Protein AF-A0A1Y3B971-F1 (afdb_monomer)

Solvent-accessible surface area (backbone atoms only — not comparable to full-atom values): 8466 Å² total; per-residue (Å²): 108,67,72,61,59,58,50,60,76,48,73,91,40,61,67,60,42,49,54,51,52,52,50,52,50,53,41,28,75,76,64,46,42,64,72,35,64,78,39,43,79,72,40,46,65,61,49,47,52,50,48,54,48,48,64,64,67,55,81,48,64,95,43,44,70,60,48,53,50,53,49,49,60,56,32,68,68,41,51,64,55,36,63,72,46,48,47,57,55,54,51,69,66,44,80,89,52,54,74,67,56,42,49,51,54,52,49,53,60,51,50,54,54,53,59,52,70,74,52,84,95,53,74,92,67,81,63,56,70,61,50,46,53,52,51,48,56,67,55,52,77,67,80,122

Structure (mmCIF, N/CA/C/O backbone):
data_AF-A0A1Y3B971-F1
#
_entry.id   AF-A0A1Y3B971-F1
#
loop_
_atom_site.group_PDB
_atom_site.id
_atom_site.type_symbol
_atom_site.label_atom_id
_atom_site.label_alt_id
_atom_site.label_comp_id
_atom_site.label_asym_id
_atom_site.label_entity_id
_atom_site.label_seq_id
_atom_site.pdbx_PDB_ins_code
_atom_site.Cartn_x
_atom_site.Cartn_y
_atom_site.Cartn_z
_atom_site.occupancy
_atom_site.B_iso_or_equiv
_atom_site.auth_seq_id
_atom_site.auth_comp_id
_atom_site.auth_asym_id
_atom_site.auth_atom_id
_atom_site.pdbx_PDB_model_num
ATOM 1 N N . MET A 1 1 ? -16.267 7.445 3.344 1.00 63.91 1 MET A N 1
ATOM 2 C CA . MET A 1 1 ? -15.084 6.685 2.884 1.00 63.91 1 MET A CA 1
ATOM 3 C C . MET A 1 1 ? -14.984 6.686 1.371 1.00 63.91 1 MET A C 1
ATOM 5 O O . MET A 1 1 ? -13.922 7.034 0.889 1.00 63.91 1 MET A O 1
ATOM 9 N N . GLU A 1 2 ? -16.063 6.406 0.632 1.00 69.88 2 GLU A N 1
ATOM 10 C CA . GLU A 1 2 ? -16.053 6.453 -0.845 1.00 69.88 2 GLU A CA 1
ATOM 11 C C . GLU A 1 2 ? -15.613 7.810 -1.406 1.00 69.88 2 GLU A C 1
ATOM 13 O O . GLU A 1 2 ? -14.692 7.845 -2.202 1.00 69.88 2 GLU A O 1
ATOM 18 N N . ILE A 1 3 ? -16.146 8.927 -0.898 1.00 68.06 3 ILE A N 1
ATOM 19 C CA . ILE A 1 3 ? -15.754 10.282 -1.346 1.00 68.06 3 ILE A CA 1
ATOM 20 C C . ILE A 1 3 ? -14.249 10.553 -1.149 1.00 68.06 3 ILE A C 1
ATOM 22 O O . ILE A 1 3 ? -13.609 11.149 -2.008 1.00 68.06 3 ILE A O 1
ATOM 26 N N . ILE A 1 4 ? -13.671 10.075 -0.041 1.00 68.31 4 ILE A N 1
ATOM 27 C CA . ILE A 1 4 ? -12.227 10.193 0.223 1.00 68.31 4 ILE A CA 1
ATOM 28 C C . ILE A 1 4 ? -11.449 9.296 -0.751 1.00 68.31 4 ILE A C 1
ATOM 30 O O . ILE A 1 4 ? -10.477 9.742 -1.351 1.00 68.31 4 ILE A O 1
ATOM 34 N N . GLY A 1 5 ? -11.916 8.060 -0.958 1.00 65.44 5 GLY A N 1
ATOM 35 C CA . GLY A 1 5 ? -11.364 7.117 -1.933 1.00 65.44 5 GLY A CA 1
ATOM 36 C C . GLY A 1 5 ? -11.292 7.690 -3.349 1.00 65.44 5 GLY A C 1
ATOM 37 O O . GLY A 1 5 ? -10.240 7.634 -3.974 1.00 65.44 5 GLY A O 1
ATOM 38 N N . GLU A 1 6 ? -12.382 8.291 -3.823 1.00 67.44 6 GLU A N 1
ATOM 39 C CA . GLU A 1 6 ? -12.454 8.908 -5.152 1.00 67.44 6 GLU A CA 1
ATOM 40 C C . GLU A 1 6 ? -11.551 10.144 -5.265 1.00 67.44 6 GLU A C 1
ATOM 42 O O . GLU A 1 6 ? -10.913 10.349 -6.293 1.00 67.44 6 GLU A O 1
ATOM 47 N N . SER A 1 7 ? -11.410 10.937 -4.198 1.00 67.94 7 SER A N 1
ATOM 48 C CA . SER A 1 7 ? -10.523 12.111 -4.224 1.00 67.94 7 SER A CA 1
ATOM 49 C C . SER A 1 7 ? -9.032 11.767 -4.327 1.00 67.94 7 SER A C 1
ATOM 51 O O . SER A 1 7 ? -8.253 12.588 -4.802 1.00 67.94 7 SER A O 1
ATOM 53 N N . PHE A 1 8 ? -8.616 10.551 -3.954 1.00 61.16 8 PHE A N 1
ATOM 54 C CA . PHE A 1 8 ? -7.242 10.097 -4.192 1.00 61.16 8 PHE A CA 1
ATOM 55 C C . PHE A 1 8 ? -6.940 9.809 -5.671 1.00 61.16 8 PHE A C 1
ATOM 57 O O . PHE A 1 8 ? -5.772 9.739 -6.042 1.00 61.16 8 PHE A O 1
ATOM 64 N N . LEU A 1 9 ? -7.965 9.665 -6.518 1.00 63.38 9 LEU A N 1
ATOM 65 C CA . LEU A 1 9 ? -7.810 9.469 -7.964 1.00 63.38 9 LEU A CA 1
ATOM 66 C C . LEU A 1 9 ? -7.535 10.785 -8.715 1.00 63.38 9 LEU A C 1
ATOM 68 O O . LEU A 1 9 ? -7.353 10.758 -9.929 1.00 63.38 9 LEU A O 1
ATOM 72 N N . GLN A 1 10 ? -7.499 11.923 -8.012 1.00 65.69 10 GLN A N 1
ATOM 73 C CA . GLN A 1 10 ? -7.233 13.255 -8.564 1.00 65.69 10 GLN A CA 1
ATOM 74 C C . GLN A 1 10 ? -5.848 13.758 -8.105 1.00 65.69 10 GLN A C 1
ATOM 76 O O . GLN A 1 10 ? -5.752 14.553 -7.164 1.00 65.69 10 GLN A O 1
ATOM 81 N N . PRO A 1 11 ? -4.747 13.302 -8.737 1.00 57.19 11 PRO A N 1
ATOM 82 C CA . PRO A 1 11 ? -3.375 13.625 -8.321 1.00 57.19 11 PRO A CA 1
ATOM 83 C C . PRO A 1 11 ? -3.017 15.113 -8.466 1.00 57.19 11 PRO A C 1
ATOM 85 O O . PRO A 1 11 ? -2.039 15.581 -7.888 1.00 57.19 11 PRO A O 1
ATOM 88 N N . GLU A 1 12 ? -3.825 15.880 -9.194 1.00 63.22 12 GLU A N 1
ATOM 89 C CA . GLU A 1 12 ? -3.653 17.314 -9.443 1.00 63.22 12 GLU A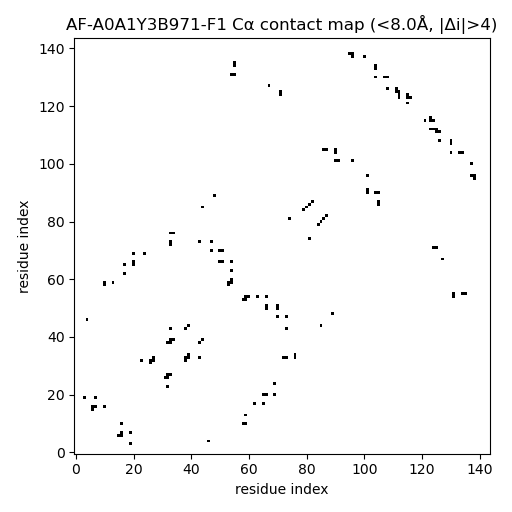 CA 1
ATOM 90 C C . GLU A 1 12 ? -3.825 18.214 -8.204 1.00 63.22 12 GLU A C 1
ATOM 92 O O . GLU A 1 12 ? -3.492 19.398 -8.256 1.00 63.22 12 GLU A O 1
ATOM 97 N N . ASN A 1 13 ? -4.246 17.662 -7.058 1.00 70.56 13 ASN A N 1
ATOM 98 C CA . ASN A 1 13 ? -4.249 18.373 -5.779 1.00 70.56 13 ASN A CA 1
ATOM 99 C C . ASN A 1 13 ? -3.496 17.599 -4.684 1.00 70.56 13 ASN A C 1
ATOM 101 O O . ASN A 1 13 ? -4.087 16.984 -3.793 1.00 70.56 13 ASN A O 1
ATOM 105 N N . ILE A 1 14 ? -2.163 17.684 -4.728 1.00 77.75 14 ILE A N 1
ATOM 106 C CA . ILE A 1 14 ? -1.251 17.095 -3.733 1.00 77.75 14 ILE A CA 1
ATOM 107 C C . ILE A 1 14 ? -1.625 17.441 -2.281 1.00 77.75 14 ILE A C 1
ATOM 109 O O . ILE A 1 14 ? -1.471 16.610 -1.385 1.00 77.75 14 ILE A O 1
ATOM 113 N N . HIS A 1 15 ? -2.149 18.647 -2.037 1.00 80.94 15 HIS A N 1
ATOM 114 C CA . HIS A 1 15 ? -2.563 19.080 -0.703 1.00 80.94 15 HIS A CA 1
ATOM 115 C C . HIS A 1 15 ? -3.788 18.309 -0.210 1.00 80.94 15 HIS A C 1
ATOM 117 O O . HIS A 1 15 ? -3.805 17.877 0.941 1.00 80.94 15 HIS A O 1
ATOM 123 N N . LEU A 1 16 ? -4.776 18.087 -1.081 1.00 82.06 16 LEU A N 1
ATOM 124 C CA . LEU A 1 16 ? -5.955 17.285 -0.761 1.00 82.06 16 LEU A CA 1
ATOM 125 C C . LEU A 1 16 ? -5.581 15.816 -0.529 1.00 82.06 16 LEU A C 1
ATOM 127 O O . LEU A 1 16 ? -6.031 15.217 0.446 1.00 82.06 16 LEU A O 1
ATOM 131 N N . PHE A 1 17 ? -4.707 15.257 -1.372 1.00 83.75 17 PHE A N 1
ATOM 132 C CA . PHE A 1 17 ? -4.197 13.898 -1.186 1.00 83.75 17 PHE A CA 1
ATOM 133 C C . PHE A 1 17 ? -3.523 13.749 0.185 1.00 83.75 17 PHE A C 1
ATOM 135 O O . PHE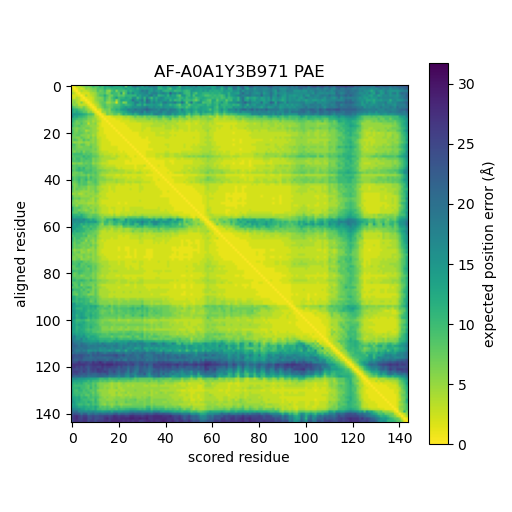 A 1 17 ? -3.882 12.859 0.955 1.00 83.75 17 PHE A O 1
ATOM 142 N N . ARG A 1 18 ? -2.592 14.653 0.527 1.00 86.50 18 ARG A N 1
ATOM 143 C CA . ARG A 1 18 ? -1.910 14.656 1.832 1.00 86.50 18 ARG A CA 1
ATOM 144 C C . ARG A 1 18 ? -2.904 14.773 2.985 1.00 86.50 18 ARG A C 1
ATOM 146 O O . ARG A 1 18 ? -2.851 13.965 3.904 1.00 86.50 18 ARG A O 1
ATOM 153 N N . GLN A 1 19 ? -3.847 15.710 2.907 1.00 88.12 19 GLN A N 1
ATOM 154 C CA . GLN A 1 19 ? -4.871 15.890 3.936 1.00 88.12 19 GLN A CA 1
ATOM 155 C C . GLN A 1 19 ? -5.690 14.611 4.167 1.00 88.12 19 GLN A C 1
ATOM 157 O O . GLN A 1 19 ? -6.019 14.280 5.307 1.00 88.12 19 GLN A O 1
ATOM 162 N N . ASN A 1 20 ? -6.007 13.875 3.102 1.00 90.12 20 ASN A N 1
ATOM 163 C CA . ASN A 1 20 ? -6.731 12.614 3.206 1.00 90.12 20 ASN A CA 1
ATOM 164 C C . ASN A 1 20 ? -5.883 11.492 3.822 1.00 90.12 20 ASN A C 1
ATOM 166 O O . ASN A 1 20 ? -6.410 10.724 4.628 1.00 90.12 20 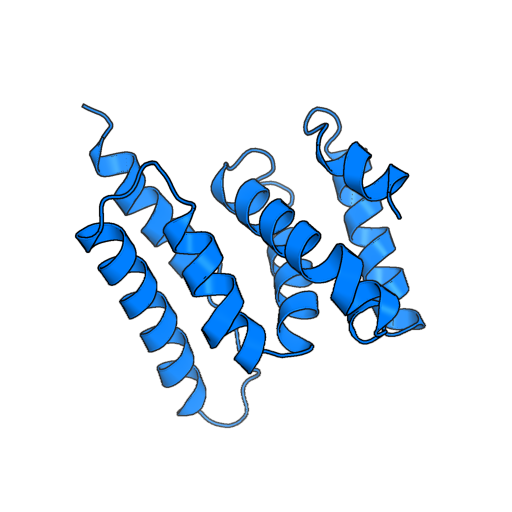ASN A O 1
ATOM 170 N N . VAL A 1 21 ? -4.590 11.401 3.481 1.00 91.12 21 VAL A N 1
ATOM 171 C CA . VAL A 1 21 ? -3.650 10.473 4.140 1.00 91.12 21 VAL A CA 1
ATOM 172 C C . VAL A 1 21 ? -3.573 10.783 5.635 1.00 91.12 21 VAL A C 1
ATOM 174 O O . VAL A 1 21 ? -3.794 9.894 6.455 1.00 91.12 21 VAL A O 1
ATOM 177 N N . ASP A 1 22 ? -3.370 12.052 5.996 1.00 91.31 22 ASP A N 1
ATOM 178 C CA . ASP A 1 22 ? -3.284 12.495 7.391 1.00 91.31 22 ASP A CA 1
ATOM 179 C C . ASP A 1 22 ? -4.577 12.189 8.164 1.00 91.31 22 ASP A C 1
ATOM 181 O O . ASP A 1 22 ? -4.546 11.763 9.321 1.00 91.31 22 ASP A O 1
ATOM 185 N N . ALA A 1 23 ? -5.738 12.359 7.523 1.00 92.69 23 ALA A N 1
ATOM 186 C CA . ALA A 1 23 ? -7.026 12.029 8.119 1.00 92.69 23 ALA A CA 1
ATOM 187 C C . ALA A 1 23 ? -7.186 10.520 8.369 1.00 92.69 23 ALA A C 1
ATOM 189 O O . ALA A 1 23 ? -7.659 10.135 9.442 1.00 92.69 23 ALA A O 1
ATOM 190 N N . LEU A 1 24 ? -6.792 9.669 7.414 1.00 93.56 24 LEU A N 1
ATOM 191 C CA . LEU A 1 24 ? -6.824 8.211 7.579 1.00 93.56 24 LEU A CA 1
ATOM 192 C C . LEU A 1 24 ? -5.909 7.760 8.719 1.00 93.56 24 LEU A C 1
ATOM 194 O O . LEU A 1 24 ? -6.338 6.984 9.575 1.00 93.56 24 LEU A O 1
ATOM 198 N N . GLU A 1 25 ? -4.701 8.313 8.784 1.00 94.75 25 GLU A N 1
ATOM 199 C CA . GLU A 1 25 ? -3.738 8.024 9.844 1.00 94.75 25 GLU A CA 1
ATOM 200 C C . GLU A 1 25 ? -4.248 8.461 11.218 1.00 94.75 25 GLU A C 1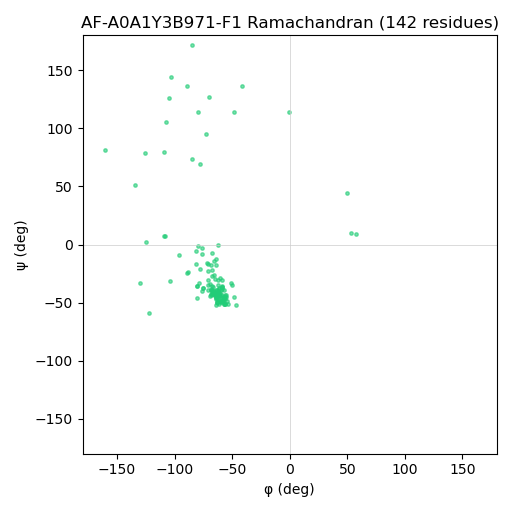
ATOM 202 O O . GLU A 1 25 ? -4.235 7.677 12.170 1.00 94.75 25 GLU A O 1
ATOM 207 N N . LEU A 1 26 ? -4.809 9.667 11.321 1.00 94.19 26 LEU A N 1
ATOM 208 C CA . LEU A 1 26 ? -5.418 10.153 12.557 1.00 94.19 26 LEU A CA 1
ATOM 209 C C . LEU A 1 26 ? -6.590 9.267 13.006 1.00 94.19 26 LEU A C 1
ATOM 211 O O . LEU A 1 26 ? -6.739 8.976 14.198 1.00 94.19 26 LEU A O 1
ATOM 215 N N . MET A 1 27 ? -7.438 8.831 12.068 1.00 93.81 27 MET A N 1
ATOM 216 C CA . MET A 1 27 ? -8.531 7.903 12.363 1.00 93.81 27 MET A CA 1
ATOM 217 C C . MET A 1 27 ? -7.998 6.545 12.814 1.00 93.81 27 MET A C 1
ATOM 219 O O . MET A 1 27 ? -8.537 5.968 13.759 1.00 93.81 27 MET A O 1
ATOM 223 N N . ASN A 1 28 ? -6.937 6.038 12.188 1.00 95.50 28 ASN A N 1
ATOM 224 C CA . ASN A 1 28 ? -6.325 4.784 12.594 1.00 95.50 28 ASN A CA 1
ATOM 225 C C . ASN A 1 28 ? -5.732 4.871 14.006 1.00 95.50 28 ASN A C 1
ATOM 227 O O . ASN A 1 28 ? -6.027 4.021 14.845 1.00 95.50 28 ASN A O 1
ATOM 231 N N . GLN A 1 29 ? -4.998 5.940 14.312 1.00 94.06 29 GLN A N 1
ATOM 232 C CA . GLN A 1 29 ? -4.432 6.178 15.641 1.00 94.06 29 GLN A CA 1
ATOM 233 C C . GLN A 1 29 ? -5.509 6.240 16.731 1.00 94.06 29 GLN A C 1
ATOM 235 O O . GLN A 1 29 ? -5.350 5.639 17.792 1.00 94.06 29 GLN A O 1
ATOM 240 N N . LYS A 1 30 ? -6.624 6.936 16.473 1.00 94.44 30 LYS A N 1
ATOM 241 C CA . LYS A 1 30 ? -7.695 7.124 17.467 1.00 94.44 30 LYS A CA 1
ATOM 242 C C . LYS A 1 30 ? -8.637 5.932 17.600 1.00 94.44 30 LYS A C 1
ATOM 244 O O . LYS A 1 30 ? -9.152 5.687 18.685 1.00 94.44 30 LYS A O 1
ATOM 249 N N . LEU A 1 31 ? -8.934 5.246 16.497 1.00 93.81 31 LEU A N 1
ATOM 250 C CA . LEU A 1 31 ? -10.063 4.311 16.409 1.00 93.81 31 LEU A CA 1
ATOM 251 C C . LEU A 1 31 ? -9.677 2.903 15.956 1.00 93.81 31 LEU A C 1
ATOM 253 O O . LEU A 1 31 ? -10.587 2.082 15.778 1.00 93.81 31 LEU A O 1
ATOM 257 N N . LYS A 1 32 ? -8.381 2.648 15.728 1.00 94.06 32 LYS A N 1
ATOM 258 C CA . LYS A 1 32 ? -7.864 1.421 15.106 1.00 94.06 32 LYS A CA 1
ATOM 259 C C . LYS A 1 32 ? -8.608 1.093 13.815 1.00 94.06 32 LYS A C 1
ATOM 261 O O . LYS A 1 32 ? -9.053 -0.029 13.598 1.00 94.06 32 LYS A O 1
ATOM 266 N N . LEU A 1 33 ? -8.821 2.124 12.989 1.00 95.50 33 LEU A N 1
ATOM 267 C CA . LEU A 1 33 ? -9.637 2.058 11.775 1.00 95.50 33 LEU A CA 1
ATOM 268 C C . LEU A 1 33 ? -9.272 0.849 10.908 1.00 95.50 33 LEU A C 1
ATOM 270 O O . LEU A 1 33 ? -10.178 0.145 10.466 1.00 95.50 33 LEU A O 1
ATOM 274 N N . TYR A 1 34 ? -7.978 0.597 10.704 1.00 95.56 34 TYR A N 1
ATOM 275 C CA . TYR A 1 34 ? -7.520 -0.461 9.807 1.00 95.56 34 TYR A CA 1
ATOM 276 C C . TYR A 1 34 ? -7.781 -1.870 10.355 1.00 95.56 34 TYR A C 1
ATOM 278 O O . TYR A 1 34 ? -7.921 -2.801 9.573 1.00 95.56 34 TYR A O 1
ATOM 286 N N . GLU A 1 35 ? -7.932 -2.033 11.673 1.00 94.12 35 GLU A N 1
ATOM 287 C CA . GLU A 1 35 ? -8.260 -3.315 12.315 1.00 94.12 35 GLU A CA 1
ATOM 288 C C . GLU A 1 35 ? -9.768 -3.628 12.258 1.00 94.12 35 GLU A C 1
ATOM 290 O O . GLU A 1 35 ? -10.183 -4.775 12.438 1.00 94.12 35 GLU A O 1
ATOM 295 N N . ARG A 1 36 ? -10.621 -2.629 11.985 1.00 94.62 36 ARG A N 1
ATOM 296 C CA . ARG A 1 36 ? -12.079 -2.813 11.963 1.00 94.62 36 ARG A CA 1
ATOM 297 C C . ARG A 1 36 ? -12.506 -3.664 10.768 1.00 94.62 36 ARG A C 1
ATOM 299 O O . ARG A 1 36 ? -12.254 -3.292 9.625 1.00 94.62 36 ARG A O 1
ATOM 306 N N . LEU A 1 37 ? -13.268 -4.728 11.032 1.00 91.50 37 LEU A N 1
ATOM 307 C CA . LEU A 1 37 ? -13.758 -5.688 10.030 1.00 91.50 37 LEU A CA 1
ATOM 308 C C . LEU A 1 37 ? -14.360 -5.008 8.784 1.00 91.50 37 LEU A C 1
ATOM 310 O O . LEU A 1 37 ? -13.903 -5.233 7.670 1.00 91.50 37 LEU A O 1
ATOM 314 N N . ASN A 1 38 ? -15.304 -4.080 8.985 1.00 89.75 38 ASN A N 1
ATOM 315 C CA . ASN A 1 38 ? -15.966 -3.358 7.891 1.00 89.75 38 ASN A CA 1
ATOM 316 C C . ASN A 1 38 ? -14.995 -2.572 6.998 1.00 89.75 38 ASN A C 1
ATOM 318 O O . ASN A 1 38 ? -15.288 -2.360 5.823 1.00 89.75 38 ASN A O 1
ATOM 322 N N . PHE A 1 39 ? -13.883 -2.084 7.558 1.00 92.19 39 PHE A N 1
ATOM 323 C CA . PHE A 1 39 ? -12.855 -1.397 6.786 1.00 92.19 39 PHE A CA 1
ATOM 324 C C . PHE A 1 39 ? -11.948 -2.399 6.068 1.00 92.19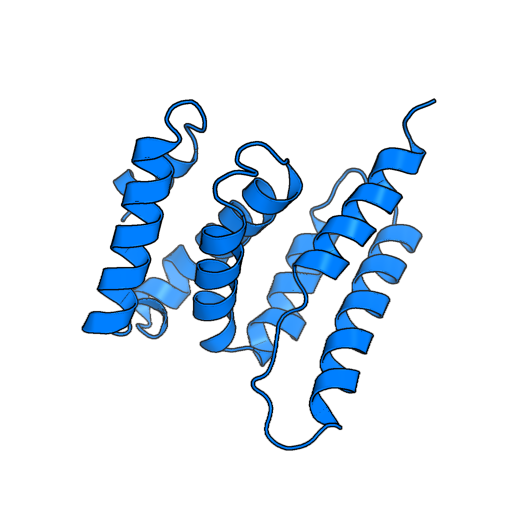 39 PHE A C 1
ATOM 326 O O . PHE A 1 39 ? -11.721 -2.249 4.867 1.00 92.19 39 PHE A O 1
ATOM 333 N N . ARG A 1 40 ? -11.493 -3.440 6.780 1.00 92.06 40 ARG A N 1
ATOM 334 C CA . ARG A 1 40 ? -10.652 -4.511 6.226 1.00 92.06 40 ARG A CA 1
ATOM 335 C C . ARG A 1 40 ? -11.276 -5.144 4.989 1.00 92.06 40 ARG A C 1
ATOM 337 O O . ARG A 1 40 ? -10.632 -5.200 3.950 1.00 92.06 40 ARG A O 1
ATOM 344 N N . GLU A 1 41 ? -12.534 -5.557 5.087 1.00 90.00 41 GLU A N 1
ATOM 345 C CA . GLU A 1 41 ? -13.212 -6.306 4.025 1.00 90.00 41 GLU A CA 1
ATOM 346 C C . GLU A 1 41 ? -13.539 -5.460 2.792 1.00 90.00 41 GLU A C 1
ATOM 348 O O . GLU A 1 41 ? -13.593 -5.980 1.682 1.00 90.00 41 GLU A O 1
ATOM 353 N N . LYS A 1 42 ? -13.784 -4.156 2.971 1.00 89.12 42 LYS A N 1
ATOM 354 C CA . LYS 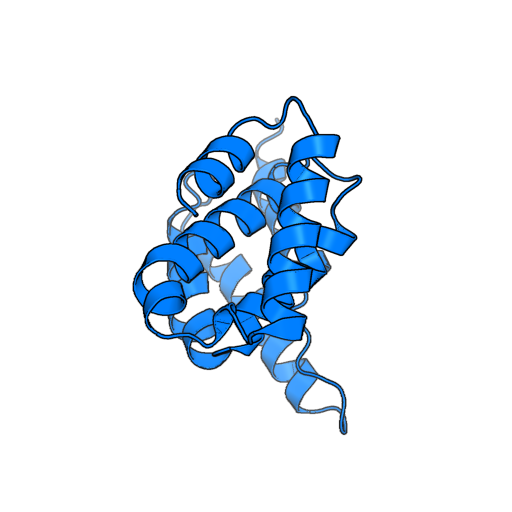A 1 42 ? -14.299 -3.297 1.892 1.00 89.12 42 LYS A CA 1
ATOM 355 C C . LYS A 1 42 ? -13.253 -2.389 1.267 1.00 89.12 42 LYS A C 1
ATOM 357 O O . LYS A 1 42 ? -13.391 -2.019 0.105 1.00 89.12 42 LYS A O 1
ATOM 362 N N . PHE A 1 43 ? -12.263 -1.960 2.044 1.00 91.19 43 PHE A N 1
ATOM 363 C CA . PHE A 1 43 ? -11.450 -0.803 1.681 1.00 91.19 43 PHE A CA 1
ATOM 364 C C . PHE A 1 43 ? -9.948 -1.047 1.765 1.00 91.19 43 PHE A C 1
ATOM 366 O O . PHE A 1 43 ? -9.222 -0.474 0.958 1.00 91.19 43 PHE A O 1
ATOM 373 N N . LEU A 1 44 ? -9.474 -1.878 2.698 1.00 93.38 44 LEU A N 1
ATOM 374 C CA . LEU A 1 44 ? -8.041 -2.007 2.979 1.00 93.38 44 LEU A CA 1
ATOM 375 C C . LEU A 1 44 ? -7.233 -2.424 1.743 1.00 93.38 44 LEU A C 1
ATOM 377 O O . LEU A 1 44 ? -6.259 -1.760 1.406 1.00 93.38 44 LEU A O 1
ATOM 381 N N . GLU A 1 45 ? -7.679 -3.446 1.011 1.00 92.12 45 GLU A N 1
ATOM 382 C CA . GLU A 1 45 ? -6.987 -3.892 -0.206 1.00 92.12 45 GLU A CA 1
ATOM 383 C C . GLU A 1 45 ? -6.984 -2.816 -1.307 1.00 92.12 45 GLU A C 1
ATOM 385 O O . GLU A 1 45 ? -5.957 -2.578 -1.943 1.00 92.12 45 GLU A O 1
ATOM 390 N N . ARG A 1 46 ? -8.112 -2.115 -1.505 1.00 91.50 46 ARG A N 1
ATOM 391 C CA . ARG A 1 46 ? -8.235 -1.042 -2.508 1.00 91.50 46 ARG A CA 1
ATOM 392 C C . ARG A 1 46 ? -7.306 0.130 -2.185 1.00 91.50 46 ARG A C 1
ATOM 394 O O . ARG A 1 46 ? -6.670 0.662 -3.090 1.00 91.50 46 ARG A O 1
ATOM 401 N N . PHE A 1 47 ? -7.216 0.517 -0.912 1.00 93.69 47 PHE A N 1
ATOM 402 C CA . PHE A 1 47 ? -6.308 1.573 -0.466 1.00 93.69 47 PHE A CA 1
ATOM 403 C C . PHE A 1 47 ? -4.843 1.158 -0.579 1.00 93.69 47 PHE A C 1
ATOM 405 O O . PHE A 1 47 ? -4.045 1.934 -1.094 1.00 93.69 47 PHE A O 1
ATOM 412 N N . LEU A 1 48 ? -4.493 -0.068 -0.179 1.00 94.38 48 LEU A N 1
ATOM 413 C CA . LEU A 1 48 ? -3.140 -0.593 -0.365 1.00 94.38 48 LEU A CA 1
ATOM 414 C C . LEU A 1 48 ? -2.724 -0.572 -1.839 1.00 94.38 48 LEU A C 1
ATOM 416 O O . LEU A 1 48 ? -1.627 -0.120 -2.153 1.00 94.38 48 LEU A O 1
ATOM 420 N N . TYR A 1 49 ? -3.603 -1.008 -2.746 1.00 93.31 49 TYR A N 1
ATOM 421 C CA . TYR A 1 49 ? -3.325 -0.978 -4.182 1.00 93.31 49 TYR A CA 1
ATOM 422 C C . TYR A 1 49 ? -3.079 0.449 -4.683 1.00 93.31 49 TYR A C 1
ATOM 424 O O . TYR A 1 49 ? -2.075 0.707 -5.344 1.00 93.31 49 TYR A O 1
ATOM 432 N N . LEU A 1 50 ? -3.975 1.374 -4.329 1.00 91.38 50 LEU A N 1
ATOM 433 C CA . LEU A 1 50 ? -3.875 2.788 -4.679 1.00 91.38 50 LEU A CA 1
ATOM 434 C C . LEU A 1 50 ? -2.554 3.396 -4.190 1.00 91.38 50 LEU A C 1
ATOM 436 O O . LEU A 1 50 ? -1.830 3.976 -4.989 1.00 91.38 50 LEU A O 1
ATOM 440 N N . PHE A 1 51 ? -2.206 3.230 -2.912 1.00 92.19 51 PHE A N 1
ATOM 441 C CA . PHE A 1 51 ? -0.987 3.821 -2.355 1.00 92.19 51 PHE A CA 1
ATOM 442 C C . PHE A 1 51 ? 0.285 3.196 -2.922 1.00 92.19 51 PHE A C 1
ATOM 444 O O . PHE A 1 51 ? 1.233 3.923 -3.204 1.00 92.19 51 PHE A O 1
ATOM 451 N N . MET A 1 52 ? 0.301 1.879 -3.146 1.00 91.69 52 MET A N 1
ATOM 452 C CA . MET A 1 52 ? 1.416 1.217 -3.825 1.00 91.69 52 MET A CA 1
ATOM 453 C C . MET A 1 52 ? 1.575 1.721 -5.262 1.00 91.69 52 MET A C 1
ATOM 455 O O . MET A 1 52 ? 2.691 1.959 -5.710 1.00 91.69 52 MET A O 1
ATOM 459 N N . GLN A 1 53 ? 0.475 1.921 -5.990 1.00 88.44 53 GLN A N 1
ATOM 460 C CA . GLN A 1 53 ? 0.521 2.506 -7.326 1.00 88.44 53 GLN A CA 1
ATOM 461 C C . GLN A 1 53 ? 1.048 3.949 -7.293 1.00 88.44 53 GLN A C 1
ATOM 463 O O . GLN A 1 53 ? 2.007 4.254 -7.993 1.00 88.44 53 GLN A O 1
ATOM 468 N N . THR A 1 54 ? 0.496 4.812 -6.434 1.00 86.88 54 THR A N 1
ATOM 469 C CA . THR A 1 54 ? 0.948 6.207 -6.289 1.00 86.88 54 THR A CA 1
ATOM 470 C C . THR A 1 54 ? 2.422 6.306 -5.897 1.00 86.88 54 THR A C 1
ATOM 472 O O . THR A 1 54 ? 3.119 7.201 -6.368 1.00 86.88 54 THR A O 1
ATOM 475 N N . LEU A 1 55 ? 2.905 5.385 -5.056 1.00 87.19 55 LEU A N 1
ATOM 476 C CA . LEU A 1 55 ? 4.310 5.303 -4.668 1.00 87.19 55 LEU A CA 1
ATOM 477 C C . LEU A 1 55 ? 5.224 4.999 -5.866 1.00 87.19 55 LEU A C 1
ATOM 479 O O . LEU A 1 55 ? 6.317 5.547 -5.948 1.00 87.19 55 LEU A O 1
ATOM 483 N N . ASN A 1 56 ? 4.785 4.131 -6.778 1.00 83.56 56 ASN A N 1
ATOM 484 C CA . ASN A 1 56 ? 5.600 3.654 -7.899 1.00 83.56 56 ASN A CA 1
ATOM 485 C C . ASN A 1 56 ? 5.487 4.522 -9.157 1.00 83.56 56 ASN A C 1
ATOM 487 O O . ASN A 1 56 ? 6.416 4.557 -9.957 1.00 83.56 56 ASN A O 1
ATOM 491 N N . ASP A 1 57 ? 4.383 5.247 -9.329 1.00 79.44 57 ASP A N 1
ATOM 492 C CA . ASP A 1 57 ? 4.194 6.159 -10.462 1.00 79.44 57 ASP A CA 1
ATOM 493 C C . ASP A 1 57 ? 4.989 7.474 -10.299 1.00 79.44 57 ASP A C 1
ATOM 495 O O . ASP A 1 57 ? 4.945 8.325 -11.188 1.00 79.44 57 ASP A O 1
ATOM 499 N N . HIS A 1 58 ? 5.695 7.672 -9.172 1.00 71.50 58 HIS A N 1
ATOM 500 C CA . HIS A 1 58 ? 6.452 8.890 -8.818 1.00 71.50 58 HIS A CA 1
ATOM 501 C C . HIS A 1 58 ? 5.648 10.195 -8.884 1.00 71.50 58 HIS A C 1
ATOM 503 O O . HIS A 1 58 ? 6.186 11.295 -8.757 1.00 71.50 58 HIS A O 1
ATOM 509 N N . SER A 1 59 ? 4.326 10.098 -9.040 1.00 67.00 59 SER A N 1
ATOM 510 C CA . SER A 1 59 ? 3.448 11.248 -9.236 1.00 67.00 59 SER A CA 1
ATOM 511 C C . SER A 1 59 ? 3.498 12.213 -8.055 1.00 67.00 59 SER A C 1
ATOM 513 O O . SER A 1 59 ? 3.275 13.406 -8.226 1.00 67.00 59 SER A O 1
ATOM 515 N N . LEU A 1 60 ? 3.787 11.692 -6.856 1.00 71.88 60 LEU A N 1
ATOM 516 C CA . LEU A 1 60 ? 3.780 12.426 -5.595 1.00 71.88 60 LEU A CA 1
ATOM 517 C C . LEU A 1 60 ? 5.037 12.113 -4.764 1.00 71.88 60 LEU A C 1
ATOM 519 O O . LEU A 1 60 ? 4.920 11.792 -3.583 1.00 71.88 60 LEU A O 1
ATOM 523 N N . ASP A 1 61 ? 6.237 12.225 -5.344 1.00 78.19 61 ASP A N 1
ATOM 524 C CA . ASP A 1 61 ? 7.510 11.988 -4.628 1.00 78.19 61 ASP A CA 1
ATOM 525 C C . ASP A 1 61 ? 7.617 12.779 -3.305 1.00 78.19 61 ASP A C 1
ATOM 527 O O . ASP A 1 61 ? 8.120 12.282 -2.300 1.00 78.19 61 ASP A O 1
ATOM 531 N N . LEU A 1 62 ? 7.041 13.985 -3.245 1.00 82.19 62 LEU A N 1
ATOM 532 C CA . LEU A 1 62 ? 6.970 14.809 -2.026 1.00 82.19 62 LEU A CA 1
ATOM 533 C C . LEU A 1 62 ? 6.133 14.192 -0.883 1.00 82.19 62 LEU A C 1
ATOM 535 O O . LEU A 1 62 ? 6.131 14.713 0.236 1.00 82.19 62 LEU A O 1
ATOM 539 N N . LEU A 1 63 ? 5.365 13.135 -1.156 1.00 83.81 63 LEU A N 1
ATOM 540 C CA . LEU A 1 63 ? 4.541 12.406 -0.187 1.00 83.81 63 LEU A CA 1
ATOM 541 C C . LEU A 1 63 ? 5.088 11.011 0.131 1.00 83.81 63 LEU A C 1
ATOM 543 O O . LEU A 1 63 ? 4.420 10.253 0.832 1.00 83.81 63 LEU A O 1
ATOM 547 N N . GLN A 1 64 ? 6.281 10.663 -0.353 1.00 85.31 64 GLN A N 1
ATOM 548 C CA . GLN A 1 64 ? 6.829 9.313 -0.241 1.00 85.31 64 GLN A CA 1
ATOM 549 C C . GLN A 1 64 ? 6.887 8.801 1.209 1.00 85.31 64 GLN A C 1
ATOM 551 O O . GLN A 1 64 ? 6.432 7.695 1.484 1.00 85.31 64 GLN A O 1
ATOM 556 N N . GLU A 1 65 ? 7.353 9.615 2.160 1.00 86.31 65 GLU A N 1
ATOM 557 C CA . GLU A 1 65 ? 7.397 9.228 3.581 1.00 86.31 65 GLU A CA 1
ATOM 558 C C . GLU A 1 65 ? 6.001 8.948 4.162 1.00 86.31 65 GLU A C 1
ATOM 560 O O . GLU A 1 65 ? 5.796 7.986 4.911 1.00 86.31 65 GLU A O 1
ATOM 565 N N . SER A 1 66 ? 5.013 9.767 3.787 1.00 88.94 66 SER A N 1
ATOM 566 C CA . SER A 1 66 ? 3.619 9.579 4.194 1.00 88.94 66 SER A CA 1
ATOM 567 C C . SER A 1 66 ? 3.039 8.299 3.591 1.00 88.94 66 SER A C 1
ATOM 569 O O . SER A 1 66 ? 2.348 7.560 4.291 1.00 88.94 66 SER A O 1
ATOM 571 N N . LEU A 1 67 ? 3.361 8.003 2.325 1.00 90.12 67 LEU A N 1
ATOM 572 C CA . LEU A 1 67 ? 2.966 6.768 1.644 1.00 90.12 67 LEU A CA 1
ATOM 573 C C . LEU A 1 67 ? 3.588 5.534 2.305 1.00 90.12 67 LEU A C 1
ATOM 575 O O . LEU A 1 67 ? 2.878 4.567 2.571 1.00 90.12 67 LEU A O 1
ATOM 579 N N . PHE A 1 68 ? 4.879 5.576 2.641 1.00 90.12 68 PHE A N 1
ATOM 580 C CA . PHE A 1 68 ? 5.528 4.486 3.370 1.00 90.12 68 PHE A CA 1
ATOM 581 C C . PHE A 1 68 ? 4.843 4.212 4.706 1.00 90.12 68 PHE A C 1
ATOM 583 O O . PHE A 1 68 ? 4.543 3.061 5.023 1.00 90.12 68 PHE A O 1
ATOM 590 N N . THR A 1 69 ? 4.533 5.272 5.453 1.00 90.62 69 THR A N 1
ATOM 591 C CA . THR A 1 69 ? 3.892 5.163 6.766 1.00 90.62 69 THR A CA 1
ATOM 592 C C . THR A 1 69 ? 2.496 4.545 6.670 1.00 90.62 69 THR A C 1
ATOM 594 O O . THR A 1 69 ? 2.201 3.589 7.387 1.00 90.62 69 THR A O 1
ATOM 597 N N . ILE A 1 70 ? 1.640 5.035 5.765 1.00 94.06 70 ILE A N 1
ATOM 598 C CA . ILE A 1 70 ? 0.266 4.523 5.644 1.00 94.06 70 ILE A CA 1
ATOM 599 C C . ILE A 1 70 ? 0.227 3.090 5.101 1.00 94.06 70 ILE A C 1
ATOM 601 O O . ILE A 1 70 ? -0.536 2.268 5.609 1.00 94.06 70 ILE A O 1
ATOM 605 N N . ILE A 1 71 ? 1.082 2.749 4.126 1.00 94.19 71 ILE A N 1
ATOM 606 C CA . ILE A 1 71 ? 1.189 1.376 3.605 1.00 94.19 71 ILE A CA 1
ATOM 607 C C . ILE A 1 71 ? 1.642 0.438 4.723 1.00 94.19 71 ILE A C 1
ATOM 609 O O . ILE A 1 71 ? 1.031 -0.612 4.926 1.00 94.19 71 ILE A O 1
ATOM 613 N N . PHE A 1 72 ? 2.658 0.838 5.492 1.00 92.38 72 PHE A N 1
ATOM 614 C CA . PHE A 1 72 ? 3.127 0.074 6.641 1.00 92.38 72 PHE A CA 1
ATOM 615 C C . PHE A 1 72 ? 2.015 -0.149 7.668 1.00 92.38 72 PHE A C 1
ATOM 617 O O . PHE A 1 72 ? 1.760 -1.282 8.077 1.00 92.38 72 PHE A O 1
ATOM 624 N N . HIS A 1 73 ? 1.296 0.909 8.048 1.00 93.88 73 HIS A N 1
ATOM 625 C CA . HIS A 1 73 ? 0.232 0.800 9.036 1.00 93.88 73 HIS A CA 1
ATOM 626 C C . HIS A 1 73 ? -0.977 -0.012 8.565 1.00 93.88 73 HIS A C 1
ATOM 628 O O . HIS A 1 73 ? -1.664 -0.596 9.403 1.00 93.88 73 HIS A O 1
ATOM 634 N N . MET A 1 74 ? -1.253 -0.071 7.263 1.00 95.19 74 MET A N 1
ATOM 635 C CA . MET A 1 74 ? -2.277 -0.962 6.713 1.00 95.19 74 MET A CA 1
ATOM 636 C C . MET A 1 74 ? -1.795 -2.413 6.657 1.00 95.19 74 MET A C 1
ATOM 638 O O . MET A 1 74 ? -2.553 -3.322 6.985 1.00 95.19 74 MET A O 1
ATOM 642 N N . ALA A 1 75 ? -0.535 -2.636 6.291 1.00 92.81 75 ALA A N 1
ATOM 643 C CA . ALA A 1 75 ? 0.049 -3.968 6.212 1.00 92.81 75 ALA A CA 1
ATOM 644 C C . ALA A 1 75 ? 0.269 -4.609 7.592 1.00 92.81 75 ALA A C 1
ATOM 646 O O . ALA A 1 75 ? 0.055 -5.810 7.737 1.00 92.81 75 ALA A O 1
ATOM 647 N N . GLN A 1 76 ? 0.609 -3.828 8.627 1.00 91.06 76 GLN A N 1
ATOM 648 C CA . GLN A 1 76 ? 0.834 -4.355 9.983 1.00 91.06 76 GLN A CA 1
ATOM 649 C C . GLN A 1 76 ? -0.417 -4.966 10.623 1.00 91.06 76 GLN A C 1
ATOM 651 O O . GLN A 1 76 ? -0.302 -5.703 11.599 1.00 91.06 76 GLN A O 1
ATOM 656 N N . VAL A 1 77 ? -1.609 -4.655 10.097 1.00 91.81 77 VAL A N 1
ATOM 657 C CA . VAL A 1 77 ? -2.862 -5.280 10.542 1.00 91.81 77 VAL A CA 1
ATOM 658 C C . VAL A 1 77 ? -2.802 -6.793 10.345 1.00 91.81 77 VAL A C 1
ATOM 660 O O . VAL A 1 77 ? -3.341 -7.536 11.163 1.00 91.81 77 VAL A O 1
ATOM 663 N N . ASP A 1 78 ? -2.164 -7.240 9.262 1.00 90.25 78 ASP A N 1
ATOM 664 C CA . ASP A 1 78 ? -1.991 -8.648 8.927 1.00 90.25 78 ASP A CA 1
ATOM 665 C C . ASP A 1 78 ? -0.836 -8.808 7.925 1.00 90.25 78 ASP A C 1
ATOM 667 O O . ASP A 1 78 ? -1.037 -8.893 6.709 1.00 90.25 78 ASP A O 1
ATOM 671 N N . PHE A 1 79 ? 0.400 -8.813 8.437 1.00 87.88 79 PHE A N 1
ATOM 672 C CA . PHE A 1 79 ? 1.586 -8.950 7.586 1.00 87.88 79 PHE A CA 1
ATOM 673 C C . PHE A 1 79 ? 1.563 -10.253 6.788 1.00 87.88 79 PHE A C 1
ATOM 675 O O . PHE A 1 79 ? 1.991 -10.270 5.635 1.00 87.88 79 PHE A O 1
ATOM 682 N N . GLN A 1 80 ? 1.039 -11.333 7.371 1.00 88.38 80 GLN A N 1
ATOM 683 C CA . GLN A 1 80 ? 0.932 -12.609 6.678 1.00 88.38 80 GLN A CA 1
ATOM 684 C C . GLN A 1 80 ? 0.031 -12.470 5.446 1.00 88.38 80 GLN A C 1
ATOM 686 O O . GLN A 1 80 ? 0.461 -12.778 4.336 1.00 88.38 80 GLN A O 1
ATOM 691 N N . GLN A 1 81 ? -1.175 -11.919 5.601 1.00 91.06 81 GLN A N 1
ATOM 692 C CA . GLN A 1 81 ? -2.079 -11.672 4.477 1.00 91.06 81 GLN A CA 1
ATOM 693 C C . GLN A 1 81 ? -1.483 -10.693 3.451 1.00 91.06 81 GLN A C 1
ATOM 695 O O . GLN A 1 81 ? -1.655 -10.880 2.240 1.00 91.06 81 GLN A O 1
ATOM 700 N N . PHE A 1 82 ? -0.755 -9.671 3.910 1.00 91.50 82 PHE A N 1
ATOM 701 C CA . PHE A 1 82 ? -0.067 -8.725 3.036 1.00 91.50 82 PHE A CA 1
ATOM 702 C C . PHE A 1 82 ? 0.964 -9.426 2.133 1.00 91.50 82 PHE A C 1
ATOM 704 O O . PHE A 1 82 ? 0.955 -9.235 0.915 1.00 91.50 82 PHE A O 1
ATOM 711 N N . TYR A 1 83 ? 1.813 -10.282 2.705 1.00 88.19 83 TYR A N 1
ATOM 712 C CA . TYR A 1 83 ? 2.889 -10.956 1.978 1.00 88.19 83 TYR A CA 1
ATOM 713 C C . TYR A 1 83 ? 2.437 -12.181 1.175 1.00 88.19 83 TYR A C 1
ATOM 715 O O . TYR A 1 83 ? 2.959 -12.422 0.084 1.00 88.19 83 TYR A O 1
ATOM 723 N N . GLU A 1 84 ? 1.477 -12.952 1.683 1.00 90.00 84 GLU A N 1
ATOM 724 C CA . GLU A 1 84 ? 1.034 -14.206 1.060 1.00 90.00 84 GLU A CA 1
ATOM 725 C C . GLU A 1 84 ? -0.081 -14.009 0.026 1.00 90.00 84 GLU A C 1
ATOM 727 O O . GLU A 1 84 ? -0.218 -14.833 -0.877 1.00 90.00 84 GLU A O 1
ATOM 732 N N . SER A 1 85 ? -0.859 -12.925 0.122 1.00 92.38 85 SER A N 1
ATOM 733 C CA . SER A 1 85 ? -2.013 -12.686 -0.755 1.00 92.38 85 SER A CA 1
ATOM 734 C C . SER A 1 85 ? -1.918 -11.366 -1.517 1.00 92.38 85 SER A C 1
ATOM 736 O O . SER A 1 85 ? -1.891 -11.367 -2.752 1.00 92.38 85 SER A O 1
ATOM 738 N N . PHE A 1 86 ? -1.812 -10.237 -0.807 1.00 93.81 86 PHE A N 1
ATOM 739 C CA . PHE A 1 86 ? -1.849 -8.920 -1.450 1.00 93.81 86 PHE A CA 1
ATOM 740 C C . PHE A 1 86 ? -0.664 -8.704 -2.399 1.00 93.81 86 PHE A C 1
ATOM 742 O O . PHE A 1 86 ? -0.877 -8.385 -3.564 1.00 93.81 86 PHE A O 1
ATOM 749 N N . MET A 1 87 ? 0.573 -8.909 -1.943 1.00 92.50 87 MET A N 1
ATOM 750 C CA . MET A 1 87 ? 1.767 -8.633 -2.752 1.00 92.50 87 MET A CA 1
ATOM 751 C C . MET A 1 87 ? 1.875 -9.507 -4.012 1.00 92.50 87 MET A C 1
ATOM 753 O O . MET A 1 87 ? 2.148 -8.956 -5.082 1.00 92.50 87 MET A O 1
ATOM 757 N N . PRO A 1 88 ? 1.606 -10.829 -3.964 1.00 91.94 88 PRO A N 1
ATOM 758 C CA . PRO A 1 88 ? 1.511 -11.652 -5.171 1.00 91.94 88 PRO A CA 1
ATOM 759 C C . PRO A 1 88 ? 0.479 -11.143 -6.167 1.00 91.94 88 PRO A C 1
ATOM 761 O O . PRO A 1 88 ? 0.776 -11.060 -7.359 1.00 91.94 88 PRO A O 1
ATOM 764 N N . LYS A 1 89 ? -0.700 -10.748 -5.679 1.00 93.38 89 LYS A N 1
ATOM 765 C CA . LYS A 1 89 ? -1.764 -10.180 -6.509 1.00 93.38 89 LYS A CA 1
ATOM 766 C C . LYS A 1 89 ? -1.391 -8.806 -7.077 1.00 93.38 89 LYS A C 1
ATOM 768 O O . LYS A 1 89 ? -1.692 -8.514 -8.228 1.00 93.38 89 LYS A O 1
ATOM 773 N N . TYR A 1 90 ? -0.727 -7.959 -6.294 1.00 93.19 90 TYR A N 1
ATOM 774 C CA . TYR A 1 90 ? -0.262 -6.648 -6.740 1.00 93.19 90 TYR A CA 1
ATOM 775 C C . TYR A 1 90 ? 0.768 -6.787 -7.867 1.00 93.19 90 TYR A C 1
ATOM 777 O O . TYR A 1 90 ? 0.606 -6.192 -8.929 1.00 93.19 90 TYR A O 1
ATOM 785 N N . ILE A 1 91 ? 1.786 -7.632 -7.674 1.00 91.50 91 ILE A N 1
ATOM 786 C CA . ILE A 1 91 ? 2.862 -7.840 -8.652 1.00 91.50 91 ILE A CA 1
ATOM 787 C C . ILE A 1 91 ? 2.342 -8.508 -9.933 1.00 91.50 91 ILE A C 1
ATOM 789 O O . ILE A 1 91 ? 2.785 -8.153 -11.027 1.00 91.50 91 ILE A O 1
ATOM 793 N N . SER A 1 92 ? 1.389 -9.443 -9.838 1.00 90.75 92 SER A N 1
ATOM 794 C CA . SER A 1 92 ? 0.793 -10.063 -11.030 1.00 90.75 92 SER A CA 1
ATOM 795 C C . SER A 1 92 ? -0.001 -9.067 -11.881 1.00 90.75 92 SER A C 1
ATOM 797 O O . SER A 1 92 ? -0.010 -9.193 -13.105 1.00 90.75 92 SER A O 1
ATOM 799 N N . ASN A 1 93 ? -0.585 -8.038 -11.260 1.00 90.25 93 ASN A N 1
ATOM 800 C CA . ASN A 1 93 ? -1.301 -6.964 -11.951 1.00 90.25 93 ASN A CA 1
ATOM 801 C C . ASN A 1 93 ? -0.375 -5.938 -12.633 1.00 90.25 93 ASN A C 1
ATOM 803 O O . ASN A 1 93 ? -0.853 -5.111 -13.411 1.00 90.25 93 ASN A O 1
ATOM 807 N N . LEU A 1 94 ? 0.945 -5.995 -12.409 1.00 89.06 94 LEU A N 1
ATOM 808 C CA . LEU A 1 94 ? 1.910 -5.161 -13.128 1.00 89.06 94 LEU A CA 1
ATOM 809 C C . LEU A 1 94 ? 2.045 -5.659 -14.576 1.00 89.06 94 LEU A C 1
ATOM 811 O O . LEU A 1 94 ? 2.804 -6.582 -14.884 1.00 89.06 94 LEU A O 1
ATOM 815 N N . SER A 1 95 ? 1.286 -5.042 -15.481 1.00 83.88 95 SER A N 1
ATOM 816 C CA . SER A 1 95 ? 1.182 -5.434 -16.895 1.00 83.88 95 SER A CA 1
ATOM 817 C C . SER A 1 95 ? 2.476 -5.245 -17.692 1.00 83.88 95 SER A C 1
ATOM 819 O O . SER A 1 95 ? 2.704 -5.956 -18.666 1.00 83.88 95 SER A O 1
ATOM 821 N N . ARG A 1 96 ? 3.341 -4.318 -17.266 1.00 85.75 96 ARG A N 1
ATOM 822 C CA . ARG A 1 96 ? 4.608 -3.975 -17.936 1.00 85.75 96 ARG A CA 1
ATOM 823 C C . ARG A 1 96 ? 5.766 -4.930 -17.625 1.00 85.75 96 ARG A C 1
ATOM 825 O O . ARG A 1 96 ? 6.839 -4.768 -18.195 1.00 85.75 96 ARG A O 1
ATOM 832 N N . LEU A 1 97 ? 5.569 -5.891 -16.722 1.00 87.81 97 LEU A N 1
ATOM 833 C CA . LEU A 1 97 ? 6.579 -6.884 -16.355 1.00 87.81 97 LEU A CA 1
ATOM 834 C C . LEU A 1 97 ? 6.278 -8.232 -17.011 1.00 87.81 97 LEU A C 1
ATOM 836 O O . LEU A 1 97 ? 5.120 -8.631 -17.121 1.00 87.81 97 LEU A O 1
ATOM 840 N N . ASN A 1 98 ? 7.317 -8.965 -17.404 1.00 90.06 98 ASN A N 1
ATOM 841 C CA . ASN A 1 98 ? 7.188 -10.375 -17.772 1.00 90.06 98 ASN A CA 1
ATOM 842 C C . ASN A 1 98 ? 7.255 -11.291 -16.532 1.00 90.06 98 ASN A C 1
ATOM 844 O O . ASN A 1 98 ? 7.567 -10.847 -15.425 1.00 90.06 98 ASN A O 1
ATOM 848 N N . ASP A 1 99 ? 6.983 -12.583 -16.714 1.00 88.44 99 ASP A N 1
ATOM 849 C CA . ASP A 1 99 ? 6.918 -13.540 -15.600 1.00 88.44 99 ASP A CA 1
ATOM 850 C C . ASP A 1 99 ? 8.250 -13.700 -14.859 1.00 88.44 99 ASP A C 1
ATOM 852 O O . ASP A 1 99 ? 8.262 -13.827 -13.635 1.00 88.44 99 ASP A O 1
ATOM 856 N N . GLN A 1 100 ? 9.377 -13.614 -15.570 1.00 88.94 100 GLN A N 1
ATOM 857 C CA . GLN A 1 100 ? 10.703 -13.669 -14.956 1.00 88.94 100 GLN A CA 1
ATOM 858 C C . GLN A 1 100 ? 10.969 -12.431 -14.087 1.00 88.94 100 GLN A C 1
ATOM 860 O O . GLN A 1 100 ? 11.459 -12.562 -12.969 1.00 88.94 100 GLN A O 1
ATOM 865 N N . GLN A 1 101 ? 10.591 -11.241 -14.555 1.00 89.44 101 GLN A N 1
ATOM 866 C CA . GLN A 1 101 ? 10.731 -9.989 -13.804 1.00 89.44 101 GLN A CA 1
ATOM 867 C C . GLN A 1 101 ? 9.812 -9.953 -12.578 1.00 89.44 101 GLN A C 1
ATOM 869 O O . GLN A 1 101 ? 10.226 -9.508 -11.509 1.00 89.44 101 GLN A O 1
ATOM 874 N N . ARG A 1 102 ? 8.577 -10.456 -12.700 1.00 91.62 102 ARG A N 1
ATOM 875 C CA . ARG A 1 102 ? 7.656 -10.607 -11.560 1.00 91.62 102 ARG A CA 1
ATOM 876 C C . ARG A 1 102 ? 8.222 -11.560 -10.509 1.00 91.62 102 ARG A C 1
ATOM 878 O O . ARG A 1 102 ? 8.163 -11.258 -9.318 1.00 91.62 102 ARG A O 1
ATOM 885 N N . LEU A 1 103 ? 8.786 -12.690 -10.943 1.00 89.25 103 LEU A N 1
ATOM 886 C CA . LEU A 1 103 ? 9.420 -13.664 -10.054 1.00 89.25 103 LEU A CA 1
ATOM 887 C C . LEU A 1 103 ? 10.647 -13.073 -9.350 1.00 89.25 103 LEU A C 1
ATOM 889 O O . LEU A 1 103 ? 10.815 -13.274 -8.147 1.00 89.25 103 LEU A O 1
ATOM 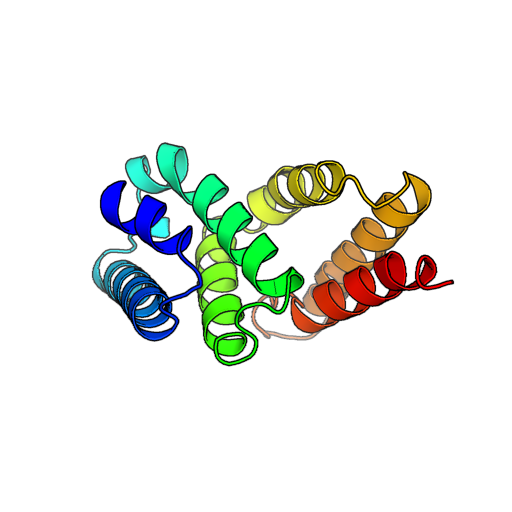893 N N . GLU A 1 104 ? 11.475 -12.322 -10.076 1.00 89.31 104 GLU A N 1
ATOM 894 C CA . GLU A 1 104 ? 12.632 -11.618 -9.521 1.00 89.31 104 GLU A CA 1
ATOM 895 C C . GLU A 1 104 ? 12.197 -10.593 -8.464 1.00 89.31 104 GLU A C 1
ATOM 897 O O . GLU A 1 104 ? 12.716 -10.595 -7.348 1.00 89.31 104 GLU A O 1
ATOM 902 N N . LEU A 1 105 ? 11.199 -9.762 -8.779 1.00 88.50 105 LEU A N 1
ATOM 903 C CA . LEU A 1 105 ? 10.665 -8.755 -7.862 1.00 88.50 105 LEU A CA 1
ATOM 904 C C . LEU A 1 105 ? 10.096 -9.394 -6.584 1.00 88.50 105 LEU A C 1
ATOM 906 O O . LEU A 1 105 ? 10.396 -8.943 -5.482 1.00 88.50 105 LEU A O 1
ATOM 910 N N . MET A 1 106 ? 9.334 -10.484 -6.725 1.00 87.94 106 MET A N 1
ATOM 911 C CA . MET A 1 106 ? 8.775 -11.233 -5.596 1.00 87.94 106 MET A CA 1
ATOM 912 C C . MET A 1 106 ? 9.856 -11.883 -4.728 1.00 87.94 106 MET A C 1
ATOM 914 O O . MET A 1 106 ? 9.760 -11.874 -3.502 1.00 87.94 106 MET A O 1
ATOM 918 N N . THR A 1 107 ? 10.875 -12.472 -5.355 1.00 85.69 107 THR A N 1
ATOM 919 C CA . THR A 1 107 ? 11.961 -13.155 -4.640 1.00 85.69 107 THR A CA 1
ATOM 920 C C . THR A 1 107 ? 12.756 -12.169 -3.795 1.00 85.69 107 THR A C 1
ATOM 922 O O . THR A 1 107 ? 12.954 -12.425 -2.611 1.00 85.69 107 THR A O 1
ATOM 925 N N . ASN A 1 108 ? 13.135 -11.021 -4.364 1.00 82.62 108 ASN A N 1
ATOM 926 C CA . ASN A 1 108 ? 13.852 -9.980 -3.624 1.00 82.62 108 ASN A CA 1
ATOM 927 C C . ASN A 1 108 ? 13.022 -9.479 -2.437 1.00 82.62 108 ASN A C 1
ATOM 929 O O . ASN A 1 108 ? 13.489 -9.489 -1.304 1.00 82.62 108 ASN A O 1
ATOM 933 N N . PHE A 1 109 ? 11.741 -9.196 -2.672 1.00 81.56 109 PHE A N 1
ATOM 934 C CA . PHE A 1 109 ? 10.847 -8.714 -1.627 1.00 81.56 109 PHE A CA 1
ATOM 935 C C . PHE A 1 109 ? 10.639 -9.711 -0.469 1.00 81.56 109 PHE A C 1
ATOM 937 O O . PHE A 1 109 ? 10.404 -9.304 0.669 1.00 81.56 109 PHE A O 1
ATOM 944 N N . LYS A 1 110 ? 10.711 -11.025 -0.730 1.00 76.44 110 LYS A N 1
ATOM 945 C CA . LYS A 1 110 ? 10.656 -12.077 0.305 1.00 76.44 110 LYS A CA 1
ATOM 946 C C . LYS A 1 110 ? 11.978 -12.264 1.046 1.00 76.44 110 LYS A C 1
ATOM 948 O O . LYS A 1 110 ? 11.962 -12.604 2.225 1.00 76.44 110 LYS A O 1
ATOM 953 N N . ILE A 1 111 ? 13.108 -12.066 0.373 1.00 64.56 111 ILE A N 1
ATOM 954 C CA . ILE A 1 111 ? 14.429 -12.127 1.008 1.00 64.56 111 ILE A CA 1
ATOM 955 C C . ILE A 1 111 ? 14.549 -11.018 2.057 1.00 64.56 111 ILE A C 1
ATOM 957 O O . ILE A 1 111 ? 14.975 -11.298 3.177 1.00 64.56 111 ILE A O 1
ATOM 961 N N . ASP A 1 112 ? 14.084 -9.809 1.741 1.00 61.25 112 ASP A N 1
ATOM 962 C CA . ASP A 1 112 ? 14.103 -8.678 2.673 1.00 61.25 112 ASP A CA 1
ATOM 963 C C . ASP A 1 112 ? 13.280 -8.991 3.937 1.00 61.25 112 ASP A C 1
ATOM 965 O O . ASP A 1 112 ? 13.760 -8.823 5.059 1.00 61.25 112 ASP A O 1
ATOM 969 N N . GLN A 1 113 ? 12.093 -9.596 3.784 1.00 65.19 113 GLN A N 1
ATOM 970 C CA . GLN A 1 113 ? 11.275 -10.063 4.919 1.00 65.19 113 GLN A CA 1
ATOM 971 C C . GLN A 1 113 ? 12.030 -11.011 5.857 1.00 65.19 113 GLN A C 1
ATOM 973 O O . GLN A 1 113 ? 11.913 -10.911 7.079 1.00 65.19 113 GLN A O 1
ATOM 978 N N . GLN A 1 114 ? 12.781 -11.959 5.290 1.00 61.44 114 GLN A N 1
ATOM 979 C CA . GLN A 1 114 ? 13.483 -12.989 6.054 1.00 61.44 114 GLN A CA 1
ATOM 980 C C . GLN A 1 114 ? 14.737 -12.443 6.743 1.00 61.44 114 GLN A C 1
ATOM 982 O O . GLN A 1 114 ? 15.013 -12.813 7.885 1.00 61.44 114 GLN A O 1
ATOM 987 N N . GLN A 1 115 ? 15.473 -11.538 6.093 1.00 57.88 115 GLN A N 1
ATOM 988 C CA . GLN A 1 115 ? 16.661 -10.911 6.680 1.00 57.88 115 GLN A CA 1
ATOM 989 C C . GLN A 1 115 ? 16.312 -10.066 7.912 1.00 57.88 115 GLN A C 1
ATOM 991 O O . GLN A 1 115 ? 17.010 -10.144 8.927 1.00 57.88 115 GLN A O 1
ATOM 996 N N . HIS A 1 116 ? 15.186 -9.348 7.882 1.00 52.94 116 HIS A N 1
ATOM 997 C CA . HIS A 1 116 ? 14.701 -8.589 9.038 1.00 52.94 116 HIS A CA 1
ATOM 998 C C . HIS A 1 116 ? 14.228 -9.471 10.206 1.00 52.94 116 HIS A C 1
ATOM 1000 O O . HIS A 1 116 ? 14.170 -9.000 11.338 1.00 52.94 116 HIS A O 1
ATOM 1006 N N . HIS A 1 117 ? 13.952 -10.761 9.984 1.00 53.41 117 HIS A N 1
ATOM 1007 C CA . HIS A 1 117 ? 13.548 -11.682 11.051 1.00 53.41 117 HIS A CA 1
ATOM 1008 C C . HIS A 1 117 ? 14.727 -12.170 11.918 1.00 53.41 117 HIS A C 1
ATOM 1010 O O . HIS A 1 117 ? 14.523 -12.620 13.043 1.00 53.41 117 HIS A O 1
ATOM 1016 N N . HIS A 1 118 ? 15.968 -12.101 11.417 1.00 49.28 118 HIS A N 1
ATOM 1017 C CA . HIS A 1 118 ? 17.146 -12.681 12.082 1.00 49.28 118 HIS A CA 1
ATOM 1018 C C . HIS A 1 118 ? 17.956 -11.688 12.936 1.00 49.28 118 HIS A C 1
ATOM 1020 O O . HIS A 1 118 ? 18.836 -12.105 13.694 1.00 49.28 118 HIS A O 1
ATOM 1026 N N . LEU A 1 119 ? 17.658 -10.389 12.872 1.00 49.06 119 LEU A N 1
ATOM 1027 C CA . LEU A 1 119 ? 18.354 -9.353 13.637 1.00 49.06 119 LEU A CA 1
ATOM 1028 C C . LEU A 1 119 ? 17.447 -8.831 14.765 1.00 49.06 119 LEU A C 1
ATOM 1030 O O . LEU A 1 119 ? 16.483 -8.117 14.531 1.00 49.06 119 LEU A O 1
ATOM 1034 N N . HIS A 1 120 ? 17.764 -9.247 15.995 1.00 42.56 120 HIS A N 1
ATOM 1035 C CA . HIS A 1 120 ? 17.290 -8.739 17.294 1.00 42.56 120 HIS A CA 1
ATOM 1036 C C . HIS A 1 120 ? 16.293 -7.551 17.271 1.00 42.56 120 HIS A C 1
ATOM 1038 O O . HIS A 1 120 ? 16.672 -6.417 17.000 1.00 42.56 120 HIS A O 1
ATOM 1044 N N . HIS A 1 121 ? 15.054 -7.799 17.716 1.00 45.56 121 HIS A N 1
ATOM 1045 C CA . HIS A 1 121 ? 14.107 -6.814 18.279 1.00 45.56 121 HIS A CA 1
ATOM 1046 C C . HIS A 1 121 ? 13.711 -5.598 17.412 1.00 45.56 121 HIS A C 1
ATOM 1048 O O . HIS A 1 121 ? 13.032 -4.699 17.907 1.00 45.56 121 HIS A O 1
ATOM 1054 N N . GLN A 1 122 ? 14.078 -5.540 16.134 1.00 44.72 122 GLN A N 1
ATOM 1055 C CA . GLN A 1 122 ? 13.634 -4.456 15.263 1.00 44.72 122 GLN A CA 1
ATOM 1056 C C . GLN A 1 122 ? 12.310 -4.812 14.590 1.00 44.72 122 GLN A C 1
ATOM 1058 O O . GLN A 1 122 ? 12.079 -5.943 14.170 1.00 44.72 122 GLN A O 1
ATOM 1063 N N . MET A 1 123 ? 11.415 -3.822 14.577 1.00 50.38 123 MET A N 1
ATOM 1064 C CA . MET A 1 123 ? 10.106 -3.849 13.931 1.00 50.38 123 MET A CA 1
ATOM 1065 C C . MET A 1 123 ? 10.206 -4.524 12.561 1.00 50.38 123 MET A C 1
ATOM 1067 O O . MET A 1 123 ? 11.137 -4.230 11.817 1.00 50.38 123 MET A O 1
ATOM 1071 N N . ILE A 1 124 ? 9.250 -5.395 12.219 1.00 54.72 124 ILE A N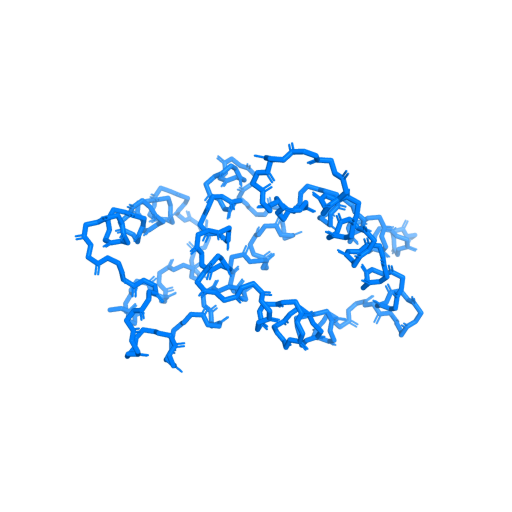 1
ATOM 1072 C CA . ILE A 1 124 ? 9.057 -5.842 10.832 1.00 54.72 124 ILE A CA 1
ATOM 1073 C C . ILE A 1 124 ? 9.042 -4.566 9.988 1.00 54.72 124 ILE A C 1
ATOM 1075 O O . ILE A 1 124 ? 8.173 -3.730 10.200 1.00 54.72 124 ILE A O 1
ATOM 1079 N N . GLN A 1 125 ? 10.030 -4.365 9.119 1.00 65.44 125 GLN A N 1
ATOM 1080 C CA . GLN A 1 125 ? 10.057 -3.241 8.191 1.00 65.44 125 GLN A CA 1
ATOM 1081 C C . GLN A 1 125 ? 9.715 -3.785 6.812 1.00 65.44 125 GLN A C 1
ATOM 1083 O O . GLN A 1 125 ? 10.309 -4.753 6.342 1.00 65.44 125 GLN A O 1
ATOM 1088 N N . ILE A 1 126 ? 8.712 -3.183 6.175 1.00 79.44 126 ILE A N 1
ATOM 1089 C CA . ILE A 1 126 ? 8.486 -3.392 4.749 1.00 79.44 126 ILE A CA 1
ATOM 1090 C C . ILE A 1 126 ? 9.490 -2.494 4.035 1.00 79.44 126 ILE A C 1
ATOM 1092 O O . ILE A 1 126 ? 9.370 -1.272 4.125 1.00 79.44 126 ILE A O 1
ATOM 1096 N N . ASP A 1 127 ? 10.457 -3.077 3.326 1.00 83.19 127 ASP A N 1
ATOM 1097 C CA . ASP A 1 127 ? 11.431 -2.310 2.542 1.00 83.19 127 ASP A CA 1
ATOM 1098 C C . ASP A 1 127 ? 10.814 -1.819 1.217 1.00 83.19 127 ASP A C 1
ATOM 1100 O O . ASP A 1 127 ? 11.098 -2.290 0.112 1.00 83.19 127 ASP A O 1
ATOM 1104 N N . LEU A 1 128 ? 9.882 -0.872 1.351 1.00 85.00 128 LEU A N 1
ATOM 1105 C CA . LEU A 1 128 ? 9.246 -0.179 0.234 1.00 85.00 128 LEU A CA 1
ATOM 1106 C C . LEU A 1 128 ? 10.247 0.617 -0.627 1.00 85.00 128 LEU A C 1
ATOM 1108 O O . LEU A 1 128 ? 10.074 0.598 -1.849 1.00 85.00 128 LEU A O 1
ATOM 1112 N N . PRO A 1 129 ? 11.287 1.280 -0.070 1.00 84.06 129 PRO A N 1
ATOM 1113 C CA . PRO A 1 129 ? 12.330 1.913 -0.877 1.00 84.06 129 PRO A CA 1
ATOM 1114 C C . PRO A 1 129 ? 13.030 0.940 -1.832 1.00 84.06 129 PRO A C 1
ATOM 1116 O O . PRO A 1 129 ? 13.100 1.212 -3.035 1.00 84.06 129 PRO A O 1
ATOM 1119 N N . THR A 1 130 ? 13.506 -0.206 -1.333 1.00 85.88 130 THR A N 1
ATOM 1120 C CA . THR A 1 130 ? 14.183 -1.212 -2.165 1.00 85.88 130 THR A CA 1
ATOM 1121 C C . THR A 1 130 ? 13.224 -1.818 -3.181 1.00 85.88 130 THR A C 1
ATOM 1123 O O . THR A 1 130 ? 13.576 -1.928 -4.360 1.00 85.88 130 THR A O 1
ATOM 1126 N N . PHE A 1 131 ? 11.986 -2.128 -2.775 1.00 88.69 131 PHE A N 1
ATOM 1127 C CA . PHE A 1 131 ? 10.950 -2.609 -3.692 1.00 88.69 131 PHE A CA 1
ATOM 1128 C C . PHE A 1 131 ? 10.707 -1.633 -4.851 1.00 88.69 131 PHE A C 1
ATOM 1130 O O . PHE A 1 131 ? 10.753 -2.035 -6.015 1.00 88.69 131 PHE A O 1
ATOM 1137 N N . SER A 1 132 ? 10.481 -0.352 -4.543 1.00 86.38 132 SER A N 1
ATOM 1138 C CA . SER A 1 132 ? 10.198 0.685 -5.540 1.00 86.38 132 SER A CA 1
ATOM 1139 C C . SER A 1 132 ? 11.396 0.895 -6.472 1.00 86.38 132 SER A C 1
ATOM 1141 O O . SER A 1 132 ? 11.250 0.867 -7.693 1.00 86.38 132 SER A O 1
ATOM 1143 N N . SER A 1 133 ? 12.612 0.980 -5.922 1.00 85.50 133 SER A N 1
ATOM 1144 C CA . SER A 1 133 ? 13.852 1.072 -6.705 1.00 85.50 133 SER A CA 1
ATOM 1145 C C . SER A 1 133 ? 14.015 -0.108 -7.672 1.00 85.50 133 SER A C 1
ATOM 1147 O O . SER A 1 133 ? 14.276 0.080 -8.865 1.00 85.50 133 SER A O 1
ATOM 1149 N N . LYS A 1 134 ? 13.783 -1.337 -7.192 1.00 86.62 134 LYS A N 1
ATOM 1150 C CA . LYS A 1 134 ? 13.891 -2.546 -8.012 1.00 86.62 134 LYS A CA 1
ATOM 1151 C C . LYS A 1 134 ? 12.824 -2.601 -9.101 1.00 86.62 134 LYS A C 1
ATOM 1153 O O . LYS A 1 134 ? 13.135 -2.951 -10.239 1.00 86.62 134 LYS A O 1
ATOM 1158 N N . LEU A 1 135 ? 11.585 -2.236 -8.777 1.00 86.50 135 LEU A N 1
ATOM 1159 C CA . LEU A 1 135 ? 10.503 -2.144 -9.751 1.00 86.50 135 LEU A CA 1
ATOM 1160 C C . LEU A 1 135 ? 10.858 -1.154 -10.867 1.00 86.50 135 LEU A C 1
ATOM 1162 O O . LEU A 1 135 ? 10.770 -1.503 -12.044 1.00 86.50 135 LEU A O 1
ATOM 1166 N N . ASN A 1 136 ? 11.336 0.035 -10.510 1.00 84.50 136 ASN A N 1
ATOM 1167 C CA . ASN A 1 136 ? 11.763 1.042 -11.476 1.00 84.50 136 ASN A CA 1
ATOM 1168 C C . ASN A 1 136 ? 12.914 0.560 -12.356 1.00 84.50 136 ASN A C 1
ATOM 1170 O O . ASN A 1 136 ? 12.868 0.744 -13.568 1.00 84.50 136 ASN A O 1
ATOM 1174 N N . GLN A 1 137 ? 13.909 -0.127 -11.789 1.00 86.00 137 GLN A N 1
ATOM 1175 C CA . GLN A 1 137 ? 14.985 -0.741 -12.569 1.00 86.00 137 GLN A CA 1
ATOM 1176 C C . GLN A 1 137 ? 14.437 -1.715 -13.628 1.00 86.00 137 GLN A C 1
ATOM 1178 O O . GLN A 1 137 ? 14.863 -1.686 -14.782 1.00 86.00 137 GLN A O 1
ATOM 1183 N N . LEU A 1 138 ? 13.478 -2.567 -13.252 1.00 85.00 138 LEU A N 1
ATOM 1184 C CA . LEU A 1 138 ? 12.882 -3.552 -14.159 1.00 85.00 138 LEU A CA 1
ATOM 1185 C C . LEU A 1 138 ? 12.014 -2.902 -15.247 1.00 85.00 138 LEU A C 1
ATOM 1187 O O . LEU A 1 138 ? 11.987 -3.398 -16.375 1.00 85.00 138 LEU A O 1
ATOM 1191 N N . LEU A 1 139 ? 11.341 -1.792 -14.930 1.00 81.12 139 LEU A N 1
ATOM 1192 C CA . LEU A 1 139 ? 10.537 -1.015 -15.878 1.00 81.12 139 LEU A CA 1
ATOM 1193 C C . LEU A 1 139 ? 11.399 -0.174 -16.838 1.00 81.12 139 LEU A C 1
ATOM 1195 O O . LEU A 1 139 ? 11.064 -0.066 -18.018 1.00 81.12 139 LEU A O 1
ATOM 1199 N N . CYS A 1 140 ? 12.511 0.393 -16.360 1.00 69.69 140 CYS A N 1
ATOM 1200 C CA . CYS A 1 140 ? 13.434 1.224 -17.144 1.00 69.69 140 CYS A CA 1
ATOM 1201 C C . CYS A 1 140 ? 14.252 0.439 -18.176 1.00 69.69 140 CYS A C 1
ATOM 1203 O O . CYS A 1 140 ? 14.740 1.038 -19.132 1.00 69.69 140 CYS A O 1
ATOM 1205 N N . ASN A 1 141 ? 14.335 -0.891 -18.069 1.00 57.44 141 ASN A N 1
ATOM 1206 C CA . ASN A 1 141 ? 14.924 -1.745 -19.111 1.00 57.44 141 ASN A CA 1
ATOM 1207 C C . ASN A 1 141 ? 14.168 -1.687 -20.466 1.00 57.44 141 ASN A C 1
ATOM 1209 O O . ASN A 1 141 ? 14.591 -2.332 -21.422 1.00 57.44 141 ASN A O 1
ATOM 1213 N N . PHE A 1 142 ? 13.084 -0.905 -20.562 1.00 49.06 142 PHE A N 1
ATOM 1214 C CA . PHE A 1 142 ? 12.347 -0.588 -21.791 1.00 49.06 142 PHE A CA 1
ATOM 1215 C C . PHE A 1 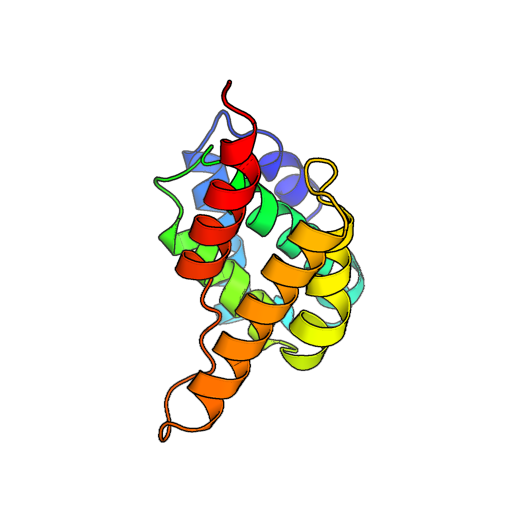142 ? 12.526 0.861 -22.296 1.00 49.06 142 PHE A C 1
ATOM 1217 O O . PHE A 1 142 ? 11.846 1.249 -23.242 1.00 49.06 142 PHE A O 1
ATOM 1224 N N . CYS A 1 143 ? 13.421 1.667 -21.715 1.00 40.28 143 CYS A N 1
ATOM 1225 C CA . CYS A 1 143 ? 13.807 2.964 -22.286 1.00 40.28 143 CYS A CA 1
ATOM 1226 C C . CYS A 1 143 ? 14.925 2.771 -23.329 1.00 40.28 143 CYS A C 1
ATOM 1228 O O . CYS A 1 143 ? 16.089 3.062 -23.054 1.00 40.28 143 CYS A O 1
ATOM 1230 N N . LEU A 1 144 ? 14.563 2.244 -24.502 1.00 35.19 144 LEU A N 1
ATOM 1231 C CA . LEU A 1 144 ? 15.358 2.290 -25.737 1.00 35.19 144 LEU A CA 1
ATOM 1232 C C . LEU A 1 144 ? 14.608 3.110 -26.786 1.00 35.19 144 LEU A C 1
ATOM 1234 O O . LEU A 1 144 ? 13.412 2.810 -27.003 1.00 35.19 144 LEU A O 1
#

InterPro domains:
  IPR040016 Exportin-6 [PTHR21452] (1-140)
  IPR060041 Exportin-6, C-terminal domain [PF26714] (1-142)

Secondary structure (DSSP, 8-state):
-HHHHHHTT-TT-HHHHHHHHHHHHHHHHHH-GGGSHHHIIIIIHHHHHHHHHHHHS-TTGGGHHHHHHHHHHHHTT-HHHIIIIIHHHHHHT-TTS-HHHHHHHHHHHHHHHHHHHSSTT------HHHHHHHHHHHHHTT--

Foldseek 3Di:
DVVLLVVLVCLVCLPSVVVSLVVVVVCCVVPVQLLDPVCVVPPLLVVLLSLLVCLQVCSCVVCNVSSQVSNVSNCVSPVPCCLVPSLLVSLVPPPLADPVLSVVLNVVQVVLQVVVVPDPDDDRHRPSVVSSVSVVVRNCVPVD

Mean predicted aligned error: 7.41 Å

Sequence (144 aa):
MEIIGESFLQPENIHLFRQNVDALELMNQKLKLYERLNFREKFLERFLYLFMQTLNDHSLDLLQESLFTIIFHMAQVDFQQFYESFMPKYISNLSRLNDQQRLELMTNFKIDQQQHHHLHHQMIQIDLPTFSSKLNQLLCNFCL

Organism: Euroglyphus maynei (NCBI:txid6958)

Radius of gyration: 15.54 Å; Cα contacts (8 Å, |Δi|>4): 85; chains: 1; bounding box: 34×33×44 Å

pLDDT: mean 81.68, std 14.35, range [35.19, 95.56]